Protein AF-A0A849PIF8-F1 (afdb_monomer)

Sequence (109 aa):
MAATVSQPSQDTIDVTYYGGPDHNSVESITVMVNGLQVDDDSDSGNASAMVGVDPGYTLTISNNSNMTANNGIANLNGGNLTITGDRDHVIVVARFVDGAEWVILDTYV

Mean predicted aligned error: 8.23 Å

Secondary structure (DSSP, 8-state):
-EEEEEEEETTEEEEEEEE-TTGGGEEEEEEEETTEEE----SSS-SS--B--STTEEEEEETT-----SSSTT--SS------SSPPEEEEEEEETTS-EEEEEEEE-

pLDDT: mean 74.72, std 17.74, range [39.31, 95.38]

Nearest PDB structures (foldseek):
  1k85-assembly1_A  TM=6.459E-01  e=1.089E-02  Niallia circulans
  7yq4-assembly1_E  TM=4.273E-01  e=5.581E-01  Homo sapiens
  7yq4-assembly1_F  TM=3.496E-01  e=1.812E-01  Homo sapiens
  5cag-assembly1_A  TM=4.547E-01  e=4.470E+00  Bacteroides ovatus ATCC 8483
  7pg3-assembly1_A  TM=3.597E-01  e=1.624E+00  Homo sapiens

Solvent-accessible surface area (backbone atoms only — not comparable to full-atom values): 6290 Å² total; per-residue (Å²): 109,42,49,51,76,46,60,89,42,57,50,30,40,39,40,36,33,59,31,42,103,60,34,92,45,53,70,35,26,34,39,28,50,72,87,40,79,47,58,72,62,88,63,57,81,46,88,62,49,53,34,69,67,51,64,72,34,66,50,78,46,50,63,80,63,81,65,76,55,65,19,42,44,53,59,64,88,86,60,78,90,73,64,48,83,60,76,42,43,40,38,31,36,40,31,30,76,86,72,52,75,42,81,54,37,78,50,69,80

Radius of gyration: 13.32 Å; Cα contacts (8 Å, |Δi|>4): 249; chains: 1; bounding box: 37×26×33 Å

Foldseek 3Di:
DAKDWDAPDLFKIKIAAAADPCLVFFPFKWKDKQNHTAADDPDADDLDRGQDSDGGGMDMGGLPPPFDHSDNHPPPVPDRDDRGSDWIWMWMWTAGPVGDIDTRDTDID

Structure (mmCIF, N/CA/C/O backbone):
data_AF-A0A849PIF8-F1
#
_entry.id   AF-A0A849PIF8-F1
#
loop_
_atom_site.group_PDB
_atom_site.id
_atom_site.type_symbol
_atom_site.label_atom_id
_atom_site.label_alt_id
_atom_site.label_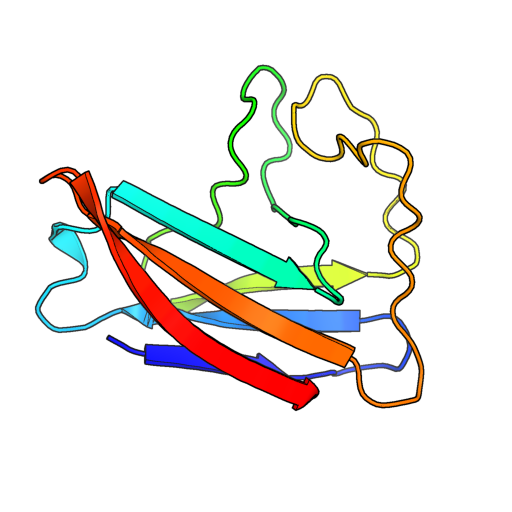comp_id
_atom_site.label_asym_id
_atom_site.label_entity_id
_atom_site.label_seq_id
_atom_site.pdbx_PDB_ins_code
_atom_site.Cartn_x
_atom_site.Cartn_y
_atom_site.Cartn_z
_atom_site.occupancy
_atom_site.B_iso_or_equiv
_atom_site.auth_seq_id
_atom_site.auth_comp_id
_atom_site.auth_asym_id
_atom_site.auth_atom_id
_atom_site.pdbx_PDB_model_num
ATOM 1 N N . MET A 1 1 ? 10.376 -8.440 -3.072 1.00 79.75 1 MET A N 1
ATOM 2 C CA . MET A 1 1 ? 9.534 -7.326 -2.591 1.00 79.75 1 MET A CA 1
ATOM 3 C C . MET A 1 1 ? 8.851 -7.679 -1.281 1.00 79.75 1 MET A C 1
ATOM 5 O O . MET A 1 1 ? 8.701 -8.867 -1.015 1.00 79.75 1 MET A O 1
ATOM 9 N N . ALA A 1 2 ? 8.425 -6.684 -0.501 1.00 86.00 2 ALA A N 1
ATOM 10 C CA . ALA A 1 2 ? 7.556 -6.858 0.660 1.00 86.00 2 ALA A CA 1
ATOM 11 C C . ALA A 1 2 ? 6.620 -5.651 0.850 1.00 86.00 2 ALA A C 1
ATOM 13 O O . ALA A 1 2 ? 7.011 -4.507 0.613 1.00 86.00 2 ALA A O 1
ATOM 14 N N . ALA A 1 3 ? 5.412 -5.922 1.336 1.00 89.19 3 ALA A N 1
ATOM 15 C CA . ALA A 1 3 ? 4.510 -4.945 1.933 1.00 89.19 3 ALA A CA 1
ATOM 16 C C . ALA A 1 3 ? 3.941 -5.528 3.237 1.00 89.19 3 ALA A C 1
ATOM 18 O O . ALA A 1 3 ? 3.948 -6.746 3.428 1.00 89.19 3 ALA A O 1
ATOM 19 N N . THR A 1 4 ? 3.453 -4.676 4.132 1.00 92.94 4 THR A N 1
ATOM 20 C CA . THR A 1 4 ? 2.729 -5.083 5.345 1.00 92.94 4 THR A CA 1
ATOM 21 C C . THR A 1 4 ? 1.427 -4.320 5.471 1.00 92.94 4 THR A C 1
ATOM 23 O O . THR A 1 4 ? 1.290 -3.227 4.930 1.00 92.94 4 THR A O 1
ATOM 26 N N . VAL A 1 5 ? 0.510 -4.866 6.261 1.00 92.00 5 VAL A N 1
ATOM 27 C CA . VAL A 1 5 ? -0.706 -4.182 6.694 1.00 92.00 5 VAL A CA 1
ATOM 28 C C . VAL A 1 5 ? -0.814 -4.230 8.215 1.00 92.00 5 VAL A C 1
ATOM 30 O O . VAL A 1 5 ? -0.366 -5.191 8.844 1.00 92.00 5 VAL A O 1
ATOM 33 N N . SER A 1 6 ? -1.414 -3.202 8.803 1.00 91.69 6 SER A N 1
ATOM 34 C CA . SER A 1 6 ? -1.848 -3.191 10.197 1.00 91.69 6 SER A CA 1
ATOM 35 C C . SER A 1 6 ? -3.143 -2.395 10.346 1.00 91.69 6 SER A C 1
ATOM 37 O O . SER A 1 6 ? -3.419 -1.515 9.538 1.00 91.69 6 SER A O 1
ATOM 39 N N . GLN A 1 7 ? -3.939 -2.699 11.367 1.00 88.75 7 GLN A N 1
ATOM 40 C CA . GLN A 1 7 ? -5.181 -1.991 11.672 1.00 88.75 7 GLN A CA 1
ATOM 41 C C . GLN A 1 7 ? -4.996 -1.251 13.007 1.00 88.75 7 GLN A C 1
ATOM 43 O O . GLN A 1 7 ? -5.266 -1.820 14.068 1.00 88.75 7 GLN A O 1
ATOM 48 N N . PRO A 1 8 ? -4.451 -0.016 13.010 1.00 85.44 8 PRO A N 1
ATOM 49 C CA . PRO A 1 8 ? -4.200 0.728 14.248 1.00 85.44 8 PRO A CA 1
ATOM 50 C C . PRO A 1 8 ? -5.484 1.150 14.981 1.00 85.44 8 PRO A C 1
ATOM 52 O O . PRO A 1 8 ? -5.431 1.455 16.174 1.00 85.44 8 PRO A O 1
ATOM 55 N N . SER A 1 9 ? -6.636 1.172 14.301 1.00 85.56 9 SER A N 1
ATOM 56 C CA . SER A 1 9 ? -7.949 1.378 14.920 1.00 85.56 9 SER A CA 1
ATOM 57 C C . SER A 1 9 ? -9.053 0.681 14.120 1.00 85.56 9 SER A C 1
ATOM 59 O O . SER A 1 9 ? -8.861 0.372 12.948 1.00 85.56 9 SER A O 1
ATOM 61 N N . GLN A 1 10 ? -10.230 0.488 14.723 1.00 84.25 10 GLN A N 1
ATOM 62 C CA . GLN A 1 10 ? -11.409 -0.093 14.059 1.00 84.25 10 GLN A CA 1
ATOM 63 C C . GLN A 1 10 ? -11.768 0.591 12.725 1.00 84.25 10 GLN A C 1
ATOM 65 O O . GLN A 1 10 ? -12.282 -0.060 11.825 1.00 84.25 10 GLN A O 1
ATOM 70 N N . ASP A 1 11 ? -11.477 1.885 12.589 1.00 81.38 11 ASP A N 1
ATOM 71 C CA . ASP A 1 11 ? -11.779 2.688 11.404 1.00 81.38 11 ASP A CA 1
ATOM 72 C C . ASP A 1 11 ? -10.505 3.078 10.636 1.00 81.38 11 ASP A C 1
ATOM 74 O O . ASP A 1 11 ? -10.471 4.133 9.991 1.00 81.38 11 ASP A O 1
ATOM 78 N N . THR A 1 12 ? -9.409 2.315 10.757 1.00 82.19 12 THR A N 1
ATOM 79 C CA . THR A 1 12 ? -8.120 2.660 10.131 1.00 82.19 12 THR A CA 1
ATOM 80 C C . THR A 1 12 ? -7.284 1.441 9.755 1.00 82.19 12 THR A C 1
ATOM 82 O O . THR A 1 12 ? -6.987 0.619 10.615 1.00 82.19 12 THR A O 1
ATOM 85 N N . ILE A 1 13 ? -6.820 1.384 8.505 1.00 86.38 13 ILE A N 1
ATOM 86 C CA . ILE A 1 13 ? -5.849 0.403 8.004 1.00 86.38 13 ILE A CA 1
ATOM 87 C C . ILE A 1 13 ? -4.623 1.152 7.471 1.00 86.38 13 ILE A C 1
ATOM 89 O O . ILE A 1 13 ? -4.760 1.999 6.594 1.00 86.38 13 ILE A O 1
ATOM 93 N N . ASP A 1 14 ? -3.434 0.796 7.951 1.00 87.00 14 ASP A N 1
ATOM 94 C CA . ASP A 1 14 ? -2.149 1.259 7.421 1.00 87.00 14 ASP A CA 1
ATOM 95 C C . ASP A 1 14 ? -1.521 0.167 6.545 1.00 87.00 14 ASP A C 1
ATOM 97 O O . ASP A 1 14 ? -1.332 -0.965 7.001 1.00 87.00 14 ASP A O 1
ATOM 101 N N . VAL A 1 15 ? -1.154 0.506 5.307 1.00 88.00 15 VAL A N 1
ATOM 102 C CA . VAL A 1 15 ? -0.441 -0.371 4.366 1.00 88.00 15 VAL A CA 1
ATOM 103 C C . VAL A 1 15 ? 0.918 0.233 4.032 1.00 88.00 15 VAL A C 1
ATOM 105 O O . VAL A 1 15 ? 0.992 1.288 3.409 1.00 88.00 15 VAL A O 1
ATOM 108 N N . THR A 1 16 ? 2.001 -0.453 4.401 1.00 87.88 16 THR A N 1
ATOM 109 C CA . THR A 1 16 ? 3.382 0.003 4.170 1.00 87.88 16 THR A CA 1
ATOM 110 C C . THR A 1 16 ? 4.053 -0.821 3.078 1.00 87.88 16 THR A C 1
ATOM 112 O O . THR A 1 16 ? 4.131 -2.047 3.181 1.00 87.88 16 THR A O 1
ATOM 115 N N . TYR A 1 17 ? 4.595 -0.161 2.056 1.00 88.31 17 TYR A N 1
ATOM 116 C CA . TYR A 1 17 ? 5.427 -0.788 1.031 1.00 88.31 17 TYR A CA 1
ATOM 117 C C . TYR A 1 17 ? 6.912 -0.671 1.399 1.00 88.31 17 TYR A C 1
ATOM 119 O O . TYR A 1 17 ? 7.423 0.423 1.611 1.00 88.31 17 TYR A O 1
ATOM 127 N N . TYR A 1 18 ? 7.636 -1.792 1.459 1.00 87.19 18 TYR A N 1
ATOM 128 C CA . TYR A 1 18 ? 9.057 -1.829 1.845 1.00 87.19 18 TYR A CA 1
ATOM 129 C C . TYR A 1 18 ? 10.022 -2.035 0.673 1.00 87.19 18 TYR A C 1
ATOM 131 O O . TYR A 1 18 ? 11.236 -2.087 0.879 1.00 87.19 18 TYR A O 1
ATOM 139 N N . GLY A 1 19 ? 9.523 -2.173 -0.555 1.00 85.44 19 GLY A N 1
ATOM 140 C CA . GLY A 1 19 ? 10.387 -2.423 -1.703 1.00 85.44 19 GLY A CA 1
ATOM 141 C C . GLY A 1 19 ? 10.979 -3.833 -1.752 1.00 85.44 19 GLY A C 1
ATOM 142 O O . GLY A 1 19 ? 10.485 -4.797 -1.164 1.00 85.44 19 GLY A O 1
ATOM 143 N N . GLY A 1 20 ? 12.055 -3.953 -2.519 1.00 86.00 20 GLY A N 1
ATOM 144 C CA . GLY A 1 20 ? 12.850 -5.151 -2.773 1.00 86.00 20 GLY A CA 1
ATOM 145 C C . GLY A 1 20 ? 14.073 -4.774 -3.619 1.00 86.00 20 GLY A C 1
ATOM 146 O O . GLY A 1 20 ? 14.211 -3.603 -3.971 1.00 86.00 20 GLY A O 1
ATOM 147 N N . PRO A 1 21 ? 14.958 -5.720 -3.987 1.00 88.44 21 PRO A N 1
ATOM 148 C CA . PRO A 1 21 ? 16.098 -5.449 -4.881 1.00 88.44 21 PRO A CA 1
ATOM 149 C C . PRO A 1 21 ? 15.699 -4.832 -6.236 1.00 88.44 21 PRO A C 1
ATOM 151 O O . PRO A 1 21 ? 16.509 -4.220 -6.924 1.00 88.44 21 PRO A O 1
ATOM 154 N N . ASP A 1 22 ? 14.435 -5.025 -6.589 1.00 88.06 22 ASP A N 1
ATOM 155 C CA . ASP A 1 22 ? 13.718 -4.713 -7.813 1.00 88.06 22 ASP A CA 1
ATOM 156 C C . ASP A 1 22 ? 12.791 -3.483 -7.698 1.00 88.06 22 ASP A C 1
ATOM 158 O O . ASP A 1 22 ? 12.084 -3.171 -8.652 1.00 88.06 22 ASP A O 1
ATOM 162 N N . HIS A 1 23 ? 12.798 -2.747 -6.574 1.00 85.94 23 HIS A N 1
ATOM 163 C CA . HIS A 1 23 ? 11.862 -1.627 -6.355 1.00 85.94 23 HIS A CA 1
ATOM 164 C C . HIS A 1 23 ? 11.981 -0.501 -7.401 1.00 85.94 23 HIS A C 1
ATOM 166 O O . HIS A 1 23 ? 10.980 0.106 -7.755 1.00 85.94 23 HIS A O 1
ATOM 172 N N . ASN A 1 24 ? 13.179 -0.260 -7.950 1.00 88.88 24 ASN A N 1
ATOM 173 C CA . ASN A 1 24 ? 13.403 0.735 -9.013 1.00 88.88 24 ASN A CA 1
ATOM 174 C C . ASN A 1 24 ? 12.723 0.376 -10.350 1.00 88.88 24 ASN A C 1
ATOM 176 O O . ASN A 1 24 ? 12.721 1.191 -11.268 1.00 88.88 24 ASN A O 1
ATOM 180 N N . SER A 1 25 ? 12.190 -0.842 -10.473 1.00 90.06 25 SER A N 1
ATOM 181 C CA . SER A 1 25 ? 11.425 -1.304 -11.632 1.00 90.06 25 SER A C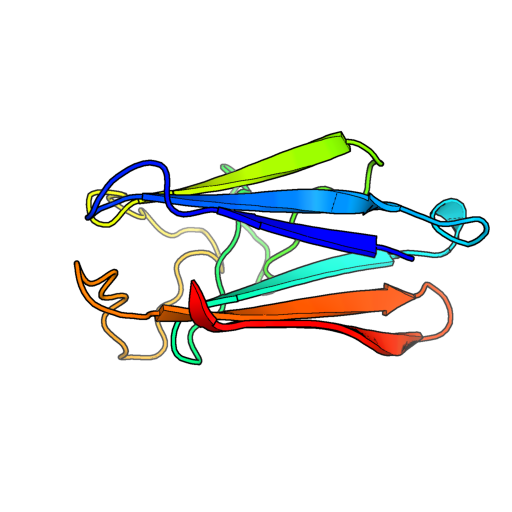A 1
ATOM 182 C C . SER A 1 25 ? 9.912 -1.281 -11.392 1.00 90.06 25 SER A C 1
ATOM 184 O O . SER A 1 25 ? 9.173 -1.710 -12.276 1.00 90.06 25 SER A O 1
ATOM 186 N N . VAL A 1 26 ? 9.437 -0.814 -10.230 1.00 87.38 26 VAL A N 1
ATOM 187 C CA . VAL A 1 26 ? 8.004 -0.630 -9.954 1.00 87.38 26 VAL A CA 1
ATOM 188 C C . VAL A 1 26 ? 7.517 0.666 -10.581 1.00 87.38 26 VAL A C 1
ATOM 190 O O . VAL A 1 26 ? 8.085 1.730 -10.363 1.00 87.38 26 VAL A O 1
ATOM 193 N N . GLU A 1 27 ? 6.442 0.555 -11.352 1.00 87.06 27 GLU A N 1
ATOM 194 C CA . GLU A 1 27 ? 5.719 1.675 -11.948 1.00 87.06 27 GLU A CA 1
ATOM 195 C C . GLU A 1 27 ? 4.586 2.152 -11.026 1.00 87.06 27 GLU A C 1
ATOM 197 O O . GLU A 1 27 ?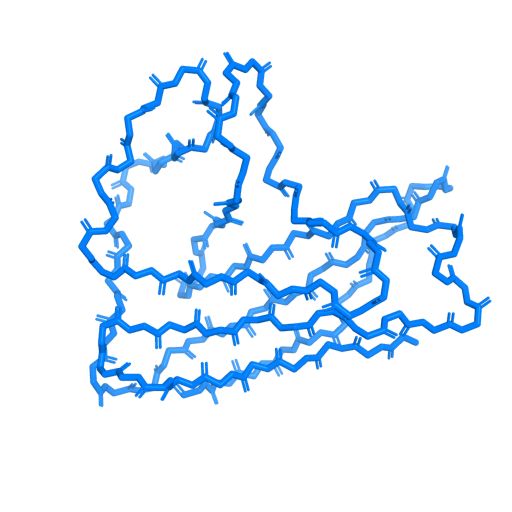 4.370 3.355 -10.889 1.00 87.06 27 GLU A O 1
ATOM 202 N N . SER A 1 28 ? 3.883 1.227 -10.362 1.00 84.38 28 SER A N 1
ATOM 203 C CA . SER A 1 28 ? 2.815 1.553 -9.411 1.00 84.38 28 SER A CA 1
ATOM 204 C C . SER A 1 28 ? 2.606 0.480 -8.338 1.00 84.38 28 SER A C 1
ATOM 206 O O . SER A 1 28 ? 2.825 -0.713 -8.568 1.00 84.38 28 SER A O 1
ATOM 208 N N . ILE A 1 29 ? 2.134 0.913 -7.165 1.00 85.06 29 ILE A N 1
ATOM 209 C CA . ILE A 1 29 ? 1.525 0.050 -6.148 1.00 85.06 29 ILE A CA 1
ATOM 210 C C . ILE A 1 29 ? 0.022 0.336 -6.112 1.00 85.06 29 ILE A C 1
ATOM 212 O O . ILE A 1 29 ? -0.401 1.486 -6.032 1.00 85.06 29 ILE A O 1
ATOM 216 N N . THR A 1 30 ? -0.790 -0.716 -6.130 1.00 85.38 30 THR A N 1
ATOM 217 C CA . THR A 1 30 ? -2.243 -0.645 -5.955 1.00 85.38 30 THR A CA 1
ATOM 218 C C . THR A 1 30 ? -2.644 -1.429 -4.712 1.00 85.38 30 THR A C 1
ATOM 220 O O . THR A 1 30 ? -2.240 -2.580 -4.540 1.00 85.38 30 THR A O 1
ATOM 223 N N . VAL A 1 31 ? -3.477 -0.822 -3.868 1.00 84.38 31 VAL A N 1
ATOM 224 C CA . VAL A 1 31 ? -4.032 -1.440 -2.659 1.00 84.38 31 VAL A CA 1
ATOM 225 C C . VAL A 1 31 ? -5.522 -1.702 -2.858 1.00 84.38 31 VAL A C 1
ATOM 227 O O . VAL A 1 31 ? -6.233 -0.891 -3.452 1.00 84.38 31 VAL A O 1
ATOM 230 N N . MET A 1 32 ? -6.002 -2.843 -2.367 1.00 84.81 32 MET A N 1
ATOM 231 C CA . MET A 1 32 ? -7.420 -3.193 -2.332 1.00 84.81 32 MET A CA 1
ATOM 232 C C . MET A 1 32 ? -7.816 -3.608 -0.917 1.00 84.81 32 MET A C 1
ATOM 234 O O . MET A 1 32 ? -7.113 -4.406 -0.302 1.00 84.81 32 MET A O 1
ATOM 238 N N . VAL A 1 33 ? -8.954 -3.112 -0.432 1.00 83.94 33 VAL A N 1
ATOM 239 C CA . VAL A 1 33 ? -9.562 -3.472 0.858 1.00 83.94 33 VAL A CA 1
ATOM 240 C C . VAL A 1 33 ? -10.969 -4.002 0.602 1.00 83.94 33 VAL A C 1
ATOM 242 O O . VAL A 1 33 ? -11.774 -3.331 -0.039 1.00 83.94 33 VAL A O 1
ATOM 245 N N . ASN A 1 34 ? -11.278 -5.214 1.064 1.00 85.25 34 ASN A N 1
ATOM 246 C CA . ASN A 1 34 ? -12.563 -5.892 0.847 1.00 85.25 34 ASN A CA 1
ATOM 247 C C . ASN A 1 34 ? -12.990 -5.931 -0.642 1.00 85.25 34 ASN A C 1
ATOM 249 O O . ASN A 1 34 ? -14.169 -5.832 -0.979 1.00 85.25 34 ASN A O 1
ATOM 253 N N . GLY A 1 35 ? -12.009 -6.063 -1.547 1.00 78.31 35 GLY A N 1
ATOM 254 C CA . GLY A 1 35 ? -12.200 -6.054 -3.004 1.00 78.31 35 GLY A CA 1
ATOM 255 C C . GLY A 1 35 ? -12.369 -4.665 -3.640 1.00 78.31 35 GLY A C 1
ATOM 256 O O . GLY A 1 35 ? -12.622 -4.579 -4.840 1.00 78.31 35 GLY A O 1
ATOM 257 N N . LEU A 1 36 ? -12.230 -3.582 -2.871 1.00 76.88 36 LEU A N 1
ATOM 258 C CA . LEU A 1 36 ? -12.333 -2.197 -3.336 1.00 76.88 36 LEU A CA 1
ATOM 259 C C . LEU A 1 36 ? -10.944 -1.563 -3.423 1.00 76.88 36 LEU A C 1
ATOM 261 O O . LEU A 1 36 ? -10.195 -1.582 -2.452 1.00 76.88 36 LEU A O 1
ATOM 265 N N . GLN A 1 37 ? -10.607 -0.992 -4.576 1.00 77.81 37 GLN A N 1
ATOM 266 C CA . GLN A 1 37 ? -9.330 -0.313 -4.804 1.00 77.81 37 GLN A CA 1
ATOM 267 C C . GLN A 1 37 ? -9.258 1.011 -4.013 1.00 77.81 37 GLN A C 1
ATOM 269 O O . GLN A 1 37 ? -10.237 1.757 -3.974 1.00 77.81 37 GLN A O 1
ATOM 274 N N . VAL A 1 38 ? -8.109 1.295 -3.392 1.00 74.56 38 VAL A N 1
ATOM 275 C CA . VAL A 1 38 ? -7.864 2.461 -2.520 1.00 74.56 38 VAL A CA 1
ATOM 276 C C . VAL A 1 38 ? -6.570 3.165 -2.928 1.00 74.56 38 VAL A C 1
ATOM 278 O O . VAL A 1 38 ? -5.617 2.495 -3.326 1.00 74.56 38 VAL A O 1
ATOM 281 N N . ASP A 1 39 ? -6.521 4.493 -2.806 1.00 68.69 39 ASP A N 1
ATOM 282 C CA . ASP A 1 39 ? -5.315 5.295 -3.050 1.00 68.69 39 ASP A CA 1
ATOM 283 C C . ASP A 1 39 ? -5.267 6.588 -2.226 1.00 68.69 39 ASP A C 1
ATOM 285 O O . ASP A 1 39 ? -6.202 6.911 -1.489 1.00 68.69 39 ASP A O 1
ATOM 289 N N . ASP A 1 40 ? -4.097 7.218 -2.317 1.00 57.44 40 ASP A N 1
ATOM 290 C CA . ASP A 1 40 ? -3.548 8.270 -1.470 1.00 57.44 40 ASP A CA 1
ATOM 291 C C . ASP A 1 40 ? -3.386 9.622 -2.198 1.00 57.44 40 ASP A C 1
ATOM 293 O O . ASP A 1 40 ? -2.965 10.610 -1.589 1.00 57.44 40 ASP A O 1
ATOM 297 N N . ASP A 1 41 ? -3.642 9.693 -3.511 1.00 50.62 41 ASP A N 1
ATOM 298 C CA . ASP A 1 41 ? -3.347 10.902 -4.275 1.00 50.62 41 ASP A CA 1
ATOM 299 C C . ASP A 1 41 ? -4.406 11.978 -4.018 1.00 50.62 41 ASP A C 1
ATOM 301 O O . ASP A 1 41 ? -5.582 11.860 -4.371 1.00 50.62 41 ASP A O 1
ATOM 305 N N . SER A 1 42 ? -3.952 13.072 -3.406 1.00 46.09 42 SER A N 1
ATOM 306 C CA . SER A 1 42 ? -4.760 14.265 -3.160 1.00 46.09 42 SER A CA 1
ATOM 307 C C . SER A 1 42 ? -5.019 15.096 -4.427 1.00 46.09 42 SER A C 1
ATOM 309 O O . SER A 1 42 ? -5.792 16.053 -4.350 1.00 46.09 42 SER A O 1
ATOM 311 N N . ASP A 1 43 ? -4.375 14.788 -5.565 1.00 44.47 43 ASP A N 1
ATOM 312 C CA . ASP A 1 43 ? -4.688 15.389 -6.871 1.00 44.47 43 ASP A CA 1
ATOM 313 C C . ASP A 1 43 ? -5.779 14.620 -7.657 1.00 44.47 43 ASP A C 1
ATOM 315 O O . ASP A 1 43 ? -6.587 13.921 -7.063 1.00 44.47 43 ASP A O 1
ATOM 319 N N . SER A 1 44 ? -5.937 14.858 -8.972 1.00 42.69 44 SER A N 1
ATOM 320 C CA . SER A 1 44 ? -7.250 15.214 -9.525 1.00 42.69 44 SER A CA 1
ATOM 321 C C . SER A 1 44 ? -7.493 14.840 -11.000 1.00 42.69 44 SER A C 1
ATOM 323 O O . SER A 1 44 ? -8.393 15.408 -11.621 1.00 42.69 44 SER A O 1
ATOM 325 N N . GLY A 1 45 ? -6.764 13.877 -11.584 1.00 40.66 45 GLY A N 1
ATOM 326 C CA . GLY A 1 45 ? -6.921 13.512 -13.008 1.00 40.66 45 GLY A CA 1
ATOM 327 C C . GLY A 1 45 ? -6.568 12.077 -13.432 1.00 40.66 45 GLY A C 1
ATOM 328 O O . GLY A 1 45 ? -6.359 11.836 -14.621 1.00 40.66 45 GLY A O 1
ATOM 329 N N . ASN A 1 46 ? -6.490 11.125 -12.503 1.00 39.97 46 ASN A N 1
ATOM 330 C CA . ASN A 1 46 ? -5.948 9.778 -12.699 1.00 39.97 46 ASN A CA 1
ATOM 331 C C . ASN A 1 46 ? -6.962 8.673 -12.317 1.00 39.97 46 ASN A C 1
ATOM 333 O O . ASN A 1 46 ? -7.343 8.567 -11.159 1.00 39.97 46 ASN A O 1
ATOM 337 N N . ALA A 1 47 ? -7.360 7.800 -13.258 1.00 40.72 47 ALA A N 1
ATOM 338 C CA . ALA A 1 47 ? -8.146 6.577 -12.992 1.00 40.72 47 ALA A CA 1
ATOM 339 C C . ALA A 1 47 ? -7.295 5.357 -12.564 1.00 40.72 47 ALA A C 1
ATOM 341 O O . ALA A 1 47 ? -7.652 4.221 -12.872 1.00 40.72 47 ALA A O 1
ATOM 342 N N . SER A 1 48 ? -6.169 5.582 -11.884 1.00 49.72 48 SER A N 1
ATOM 343 C CA . SER A 1 48 ? -5.297 4.528 -11.353 1.00 49.72 48 SER A CA 1
ATOM 344 C C . SER A 1 48 ? -4.890 4.862 -9.928 1.00 49.72 48 SER A C 1
ATOM 346 O O . SER A 1 48 ? -4.145 5.810 -9.712 1.00 49.72 48 SER A O 1
ATOM 348 N N . ALA A 1 49 ? -5.347 4.050 -8.979 1.00 52.81 49 ALA A N 1
ATOM 349 C CA . ALA A 1 49 ? -4.923 4.126 -7.590 1.00 52.81 49 ALA A CA 1
ATOM 350 C C . ALA A 1 49 ? -3.432 3.769 -7.463 1.00 52.81 49 ALA A C 1
ATOM 352 O O . ALA A 1 49 ? -3.064 2.590 -7.549 1.00 52.81 49 ALA A O 1
ATOM 353 N N . MET A 1 50 ? -2.593 4.791 -7.313 1.00 58.50 50 MET A N 1
ATOM 354 C CA . MET A 1 50 ? -1.138 4.720 -7.299 1.00 58.50 50 MET A CA 1
ATOM 355 C C . MET A 1 50 ? -0.613 5.159 -5.936 1.00 58.50 50 MET A C 1
ATOM 357 O O . MET A 1 50 ? -0.210 6.299 -5.719 1.00 58.50 50 MET A O 1
ATOM 361 N N . VAL A 1 51 ? -0.558 4.191 -5.028 1.00 63.62 51 VAL A N 1
ATOM 362 C CA . VAL A 1 51 ? 0.139 4.327 -3.750 1.00 63.62 51 VAL A CA 1
ATOM 363 C C . VAL A 1 51 ? 1.631 4.538 -4.013 1.00 63.62 51 VAL A C 1
ATOM 365 O O . VAL A 1 51 ? 2.189 3.965 -4.955 1.00 63.62 51 VAL A O 1
ATOM 368 N N . GLY A 1 52 ? 2.277 5.360 -3.182 1.00 66.06 52 GLY A N 1
ATOM 369 C CA . GLY A 1 52 ? 3.683 5.718 -3.340 1.00 66.06 52 GLY A CA 1
ATOM 370 C C . GLY A 1 52 ? 4.596 4.497 -3.493 1.00 66.06 52 GLY A C 1
ATOM 371 O O . GLY A 1 52 ? 4.587 3.573 -2.680 1.00 66.06 52 GLY A O 1
ATOM 372 N N . VAL A 1 53 ? 5.401 4.512 -4.558 1.00 74.00 53 VAL A N 1
ATOM 373 C CA . VAL A 1 53 ? 6.298 3.409 -4.952 1.00 74.00 53 VAL A CA 1
ATOM 374 C C . VAL A 1 53 ? 7.653 3.435 -4.231 1.00 74.00 53 VAL A C 1
ATOM 376 O O . VAL A 1 53 ? 8.494 2.562 -4.449 1.00 74.00 53 V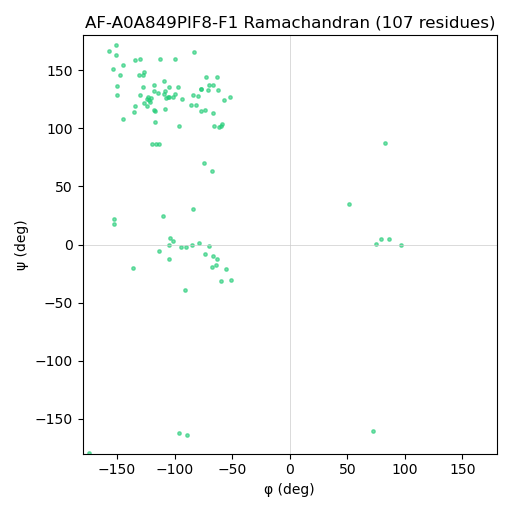AL A O 1
ATOM 379 N N . ASP A 1 54 ? 7.881 4.424 -3.367 1.00 80.75 54 ASP A N 1
ATOM 380 C CA . ASP A 1 54 ? 9.115 4.550 -2.597 1.0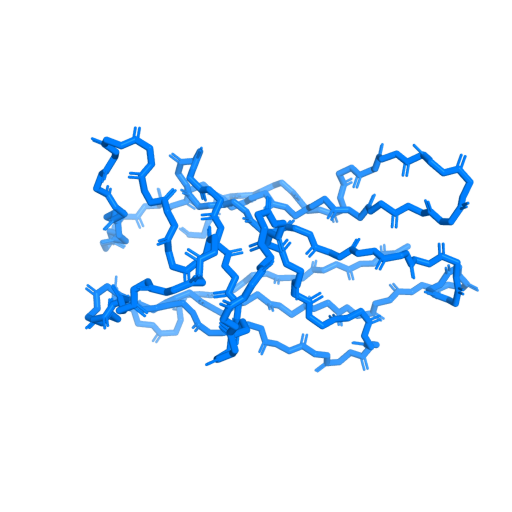0 80.75 54 ASP A CA 1
ATOM 381 C C . ASP A 1 54 ? 9.143 3.564 -1.409 1.00 80.75 54 ASP A C 1
ATOM 383 O O . ASP A 1 54 ? 8.177 3.474 -0.645 1.00 80.75 54 ASP A O 1
ATOM 387 N N . PRO A 1 55 ? 10.253 2.833 -1.184 1.00 83.31 55 PRO A N 1
ATOM 388 C CA . PRO A 1 55 ? 10.415 1.994 -0.001 1.00 83.31 55 PRO A CA 1
ATOM 389 C C . PRO A 1 55 ? 10.270 2.786 1.308 1.00 83.31 55 PRO A C 1
ATOM 391 O O . PRO A 1 55 ? 11.006 3.738 1.563 1.00 83.31 55 PRO A O 1
ATOM 394 N N . GLY A 1 56 ? 9.357 2.341 2.171 1.00 80.12 56 GLY A N 1
ATOM 395 C CA . GLY A 1 56 ? 8.992 3.001 3.426 1.00 80.12 56 GLY A CA 1
ATOM 396 C C . GLY A 1 56 ? 7.745 3.885 3.334 1.00 80.12 56 GLY A C 1
ATOM 397 O O . GLY A 1 56 ? 7.357 4.458 4.350 1.00 80.12 56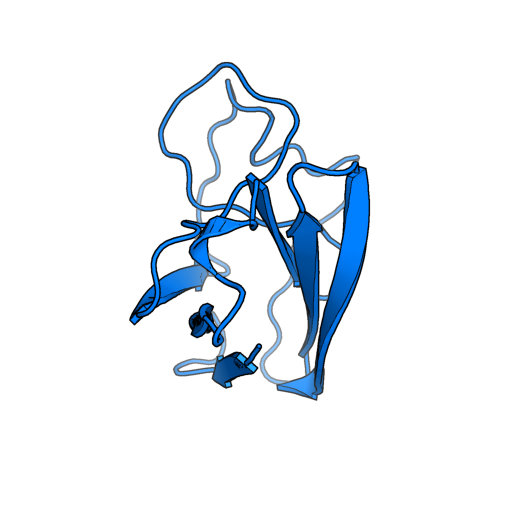 GLY A O 1
ATOM 398 N N . TYR A 1 57 ? 7.111 3.990 2.162 1.00 77.75 57 TYR A N 1
ATOM 399 C CA . TYR A 1 57 ? 5.820 4.657 2.00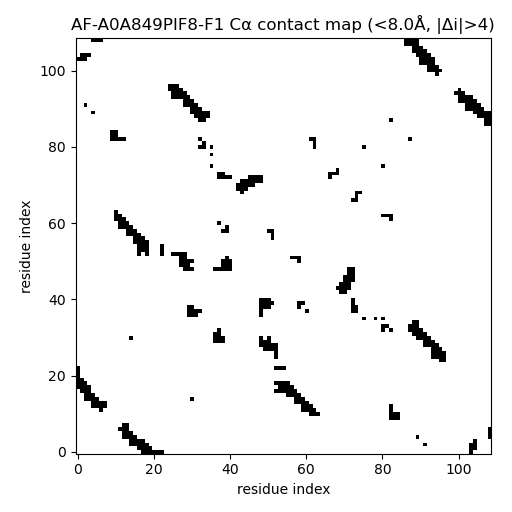9 1.00 77.75 57 TYR A CA 1
ATOM 400 C C . TYR A 1 57 ? 4.708 3.895 2.745 1.00 77.75 57 TYR A C 1
ATOM 402 O O . TYR A 1 57 ? 4.625 2.669 2.641 1.00 77.75 57 TYR A O 1
ATOM 410 N N . THR A 1 58 ? 3.831 4.623 3.443 1.00 77.25 58 THR A N 1
ATOM 411 C CA . THR A 1 58 ? 2.648 4.076 4.124 1.00 77.25 58 THR A CA 1
ATOM 412 C C . THR A 1 58 ? 1.402 4.827 3.678 1.00 77.25 58 THR A C 1
ATOM 414 O O . THR A 1 58 ? 1.321 6.031 3.904 1.00 77.25 58 THR A O 1
ATOM 417 N N . LEU A 1 59 ? 0.435 4.094 3.124 1.00 78.12 59 LEU A N 1
ATOM 418 C CA . LEU A 1 59 ? -0.940 4.550 2.923 1.00 78.12 59 LEU A CA 1
ATOM 419 C C . LEU A 1 59 ? -1.741 4.325 4.206 1.00 78.12 59 LEU A C 1
ATOM 421 O O . LEU A 1 59 ? -1.784 3.200 4.704 1.00 78.12 59 LEU A O 1
ATOM 425 N N . THR A 1 60 ? -2.426 5.361 4.688 1.00 77.12 60 THR A N 1
ATOM 426 C CA . THR A 1 60 ? -3.379 5.279 5.806 1.00 77.12 60 THR A CA 1
ATOM 427 C C . THR A 1 60 ? -4.807 5.446 5.288 1.00 77.12 60 THR A C 1
ATOM 429 O O . THR A 1 60 ? -5.196 6.501 4.793 1.00 77.12 60 THR A O 1
ATOM 432 N N . ILE A 1 61 ? -5.617 4.403 5.439 1.00 77.44 61 ILE A N 1
ATOM 433 C CA . ILE A 1 61 ? -6.993 4.309 4.945 1.00 77.44 61 ILE A CA 1
ATOM 434 C C . ILE A 1 61 ? -7.941 4.454 6.133 1.00 77.44 61 ILE A C 1
ATOM 436 O O . ILE A 1 61 ? -7.813 3.687 7.082 1.00 77.44 61 ILE A O 1
ATOM 440 N N . SER A 1 62 ? -8.916 5.372 6.097 1.00 72.38 62 SER A N 1
ATOM 441 C CA . SER A 1 62 ? -9.904 5.515 7.179 1.00 72.38 62 SER A CA 1
ATOM 442 C C . SER A 1 62 ? -11.358 5.479 6.712 1.00 72.38 62 SER A C 1
ATOM 444 O O . SER A 1 62 ? -11.711 6.000 5.658 1.00 72.38 62 SER A O 1
ATOM 446 N N . ASN A 1 63 ? -12.224 4.914 7.559 1.00 65.69 63 ASN A N 1
ATOM 447 C CA . ASN A 1 63 ? -13.675 4.829 7.357 1.00 65.69 63 ASN A CA 1
ATOM 448 C C . ASN A 1 63 ? -14.361 6.215 7.321 1.00 65.69 63 ASN A C 1
ATOM 450 O O . ASN A 1 63 ? -15.487 6.343 6.850 1.00 65.69 63 ASN A O 1
ATOM 454 N N . ASN A 1 64 ? -13.692 7.268 7.818 1.00 55.78 64 ASN A N 1
ATOM 455 C CA . ASN A 1 64 ? -14.204 8.644 7.781 1.00 55.78 64 ASN A CA 1
ATOM 456 C C . ASN A 1 64 ? -13.722 9.471 6.573 1.00 55.78 64 ASN A C 1
ATOM 458 O O . ASN A 1 64 ? -14.134 10.627 6.446 1.00 55.78 64 ASN A O 1
ATOM 462 N N . SER A 1 65 ? -12.868 8.911 5.704 1.00 53.62 65 SER A N 1
ATOM 463 C CA . SER A 1 65 ? -12.271 9.634 4.579 1.00 53.62 65 SER A CA 1
ATOM 464 C C . SER A 1 65 ? -13.349 10.136 3.616 1.00 53.62 65 SER A C 1
ATOM 466 O O . SER A 1 65 ? -13.873 9.391 2.789 1.00 53.62 65 SER A O 1
ATOM 468 N N . ASN A 1 66 ? -13.670 11.430 3.713 1.00 46.78 66 ASN A N 1
ATOM 469 C CA . ASN A 1 66 ? -14.650 12.115 2.870 1.00 46.78 66 ASN A CA 1
ATOM 470 C C . ASN A 1 66 ? -14.079 12.359 1.461 1.00 46.78 66 ASN A C 1
ATOM 472 O O . ASN A 1 66 ? -13.743 13.485 1.085 1.00 46.78 66 ASN A O 1
ATOM 476 N N . MET A 1 67 ? -13.924 11.267 0.712 1.00 48.94 67 MET A N 1
ATOM 477 C CA . MET A 1 67 ? -13.304 11.213 -0.607 1.00 48.94 67 MET A CA 1
ATOM 478 C C . MET A 1 67 ? -14.048 12.116 -1.601 1.00 48.94 67 MET A C 1
ATOM 480 O O . MET A 1 67 ? -15.109 11.766 -2.118 1.00 48.94 67 MET A O 1
ATOM 484 N N . THR A 1 68 ? -13.481 13.290 -1.876 1.00 43.12 68 THR A N 1
ATOM 485 C CA . THR A 1 68 ? -14.022 14.238 -2.856 1.00 43.12 68 THR A CA 1
ATOM 486 C C . THR A 1 68 ? -13.310 14.025 -4.185 1.00 43.12 68 THR A C 1
ATOM 488 O O . THR A 1 68 ? -12.175 14.452 -4.365 1.00 43.12 68 THR A O 1
ATOM 491 N N . ALA A 1 69 ? -13.976 13.336 -5.107 1.00 39.31 69 ALA A N 1
ATOM 492 C CA . ALA A 1 69 ? -13.402 12.947 -6.388 1.00 39.31 69 ALA A CA 1
ATOM 493 C C . ALA A 1 69 ? -13.209 14.135 -7.351 1.00 39.31 69 ALA A C 1
ATOM 495 O O . ALA A 1 69 ? -14.145 14.889 -7.613 1.00 39.31 69 ALA A O 1
ATOM 496 N N . ASN A 1 70 ? -12.031 14.231 -7.968 1.00 40.00 70 ASN A N 1
ATOM 497 C CA . ASN A 1 70 ? -11.871 14.762 -9.323 1.00 40.00 70 ASN A CA 1
ATOM 498 C C . ASN A 1 70 ? -10.909 13.963 -10.251 1.00 40.00 70 ASN A C 1
ATOM 500 O O . ASN A 1 70 ? -11.018 14.117 -11.461 1.00 40.00 70 ASN A O 1
ATOM 504 N N . ASN A 1 71 ? -9.963 13.111 -9.824 1.00 40.69 71 ASN A N 1
ATOM 505 C CA . ASN A 1 71 ? -10.068 12.043 -8.823 1.00 40.69 71 ASN A CA 1
ATOM 506 C C . ASN A 1 71 ? -10.660 10.782 -9.460 1.00 40.69 71 ASN A C 1
ATOM 508 O O . ASN A 1 71 ? -11.869 10.588 -9.367 1.00 40.69 71 ASN A O 1
ATOM 512 N N . GLY A 1 72 ? -9.853 9.898 -10.049 1.00 42.22 72 GLY A N 1
ATOM 513 C CA . GLY A 1 72 ? -10.240 8.487 -10.108 1.00 42.22 72 GLY A CA 1
ATOM 514 C C . GLY A 1 72 ? -10.198 7.807 -8.738 1.00 42.22 72 GLY A C 1
ATOM 515 O O . GLY A 1 72 ? -10.554 6.634 -8.641 1.00 42.22 72 GLY A O 1
ATOM 516 N N . ILE A 1 73 ? -9.805 8.538 -7.687 1.00 47.47 73 ILE A N 1
ATOM 517 C CA . ILE A 1 73 ? -9.736 8.077 -6.307 1.00 47.47 73 ILE A CA 1
ATOM 518 C C . ILE A 1 73 ? -10.346 9.120 -5.337 1.00 47.47 73 ILE A C 1
ATOM 520 O O . ILE A 1 73 ? -9.911 10.260 -5.270 1.00 47.47 73 ILE A O 1
ATOM 524 N N . ALA A 1 74 ? -11.401 8.810 -4.584 1.00 46.47 74 ALA A N 1
ATOM 525 C CA . ALA A 1 74 ? -12.287 7.675 -4.803 1.00 46.47 74 ALA A CA 1
ATOM 526 C C . ALA A 1 74 ? -12.997 7.781 -6.154 1.00 46.47 74 ALA A C 1
ATOM 528 O O . ALA A 1 74 ? -13.694 8.755 -6.424 1.00 46.47 74 ALA A O 1
ATOM 529 N N . ASN A 1 75 ? -13.001 6.685 -6.901 1.00 46.75 75 ASN A N 1
ATOM 530 C CA . ASN A 1 75 ? -14.198 6.301 -7.625 1.00 46.75 75 ASN A CA 1
ATOM 531 C C . ASN A 1 75 ? -14.647 4.926 -7.131 1.00 46.75 75 ASN A C 1
ATOM 533 O O . ASN A 1 75 ? -14.305 3.882 -7.688 1.00 46.75 75 ASN A O 1
ATOM 537 N N . LEU A 1 76 ? -15.430 4.941 -6.051 1.00 53.31 76 LEU A N 1
ATOM 538 C CA . LEU A 1 76 ? -16.253 3.800 -5.682 1.00 53.31 76 LEU A CA 1
ATOM 539 C C . LEU A 1 76 ? -17.193 3.520 -6.864 1.00 53.31 76 LEU A C 1
ATOM 541 O O . LEU A 1 76 ? -18.180 4.229 -7.046 1.00 53.31 76 LEU A O 1
ATOM 545 N N . ASN A 1 77 ? -16.905 2.477 -7.650 1.00 41.41 77 ASN A N 1
ATOM 546 C CA . ASN A 1 77 ? -17.760 1.983 -8.740 1.00 41.41 77 ASN A CA 1
ATOM 547 C C . ASN A 1 77 ? -19.066 1.369 -8.176 1.00 41.41 77 ASN A C 1
ATOM 549 O O . ASN A 1 77 ? -19.307 0.168 -8.274 1.00 41.41 77 ASN A O 1
ATOM 553 N N . GLY A 1 78 ? -19.889 2.185 -7.513 1.00 45.03 78 GLY A N 1
ATOM 554 C CA . GLY A 1 78 ? -21.119 1.797 -6.814 1.00 45.03 78 GLY A CA 1
ATOM 555 C C . GLY A 1 78 ? -20.936 1.076 -5.469 1.00 45.03 78 GLY A C 1
ATOM 556 O O . GLY A 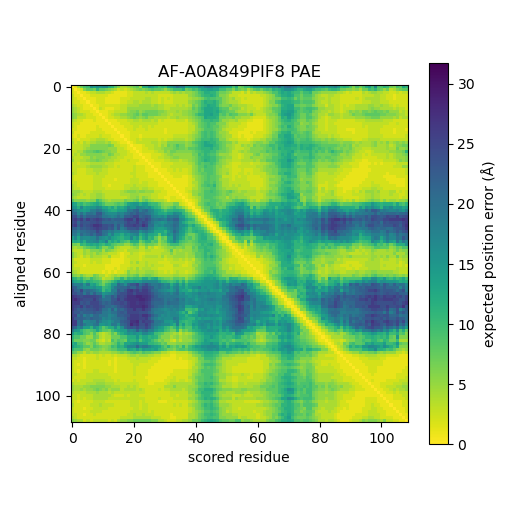1 78 ? -21.936 0.710 -4.856 1.00 45.03 78 GLY A O 1
ATOM 557 N N . GLY A 1 79 ? -19.701 0.850 -5.006 1.00 48.44 79 GLY A N 1
ATOM 558 C CA . GLY A 1 79 ? -19.413 0.201 -3.719 1.00 48.44 79 GLY A CA 1
ATOM 559 C C . GLY A 1 79 ? -19.460 1.155 -2.518 1.00 48.44 79 GLY A C 1
ATOM 560 O O . GLY A 1 79 ? -19.399 2.368 -2.682 1.00 48.44 79 GLY A O 1
ATOM 561 N N . ASN A 1 80 ? -19.505 0.606 -1.302 1.00 58.09 80 ASN A N 1
ATOM 562 C CA . ASN A 1 80 ? -19.258 1.350 -0.063 1.00 58.09 80 ASN A CA 1
ATOM 563 C C . ASN A 1 80 ? -18.012 0.763 0.606 1.00 58.09 80 ASN A C 1
ATOM 565 O O . ASN A 1 80 ? -18.055 -0.399 1.021 1.00 58.09 80 ASN A O 1
ATOM 569 N N . LEU A 1 81 ? -16.921 1.530 0.719 1.00 68.75 81 LEU A N 1
ATOM 570 C CA . LEU A 1 81 ? -15.777 1.084 1.515 1.00 68.75 81 LEU A CA 1
ATOM 571 C C . LEU A 1 81 ? -16.217 1.031 2.974 1.00 68.75 81 LEU A C 1
ATOM 573 O O . LEU A 1 81 ? -16.547 2.048 3.570 1.00 68.75 81 LEU A O 1
ATOM 577 N N . THR A 1 82 ? -16.262 -0.182 3.509 1.00 69.19 82 THR A N 1
ATOM 578 C CA . THR A 1 82 ? -16.569 -0.435 4.911 1.00 69.19 82 THR A CA 1
ATOM 579 C C . THR A 1 82 ? -15.326 -1.079 5.494 1.00 69.19 82 THR A C 1
ATOM 581 O O . THR A 1 82 ? -15.034 -2.230 5.169 1.00 69.19 82 THR A O 1
ATOM 584 N N . ILE A 1 83 ? -14.584 -0.308 6.287 1.00 76.75 83 ILE A N 1
ATOM 585 C CA . ILE A 1 83 ? -13.609 -0.862 7.230 1.00 76.75 83 ILE A CA 1
ATOM 586 C C . ILE A 1 83 ? -14.427 -1.376 8.413 1.00 76.75 83 ILE A C 1
ATOM 588 O O . ILE A 1 83 ? -15.374 -0.710 8.850 1.00 76.75 83 ILE A O 1
ATOM 592 N N . THR A 1 84 ? -14.131 -2.580 8.882 1.00 69.88 84 THR A N 1
ATOM 593 C CA . THR A 1 84 ? -14.874 -3.222 9.967 1.00 69.88 84 THR A CA 1
ATOM 594 C C . THR A 1 84 ? -14.011 -3.356 11.216 1.00 69.88 84 THR A C 1
ATOM 596 O O . THR A 1 84 ? -12.791 -3.327 11.161 1.00 69.88 84 THR A O 1
ATOM 599 N N . GLY A 1 85 ? -14.648 -3.523 12.380 1.00 68.19 85 GLY A N 1
ATOM 600 C CA . GLY A 1 85 ? -13.935 -3.977 13.588 1.00 68.19 85 GLY A CA 1
ATOM 601 C C . GLY A 1 85 ? -13.681 -5.488 13.605 1.00 68.19 85 GLY A C 1
ATOM 602 O O . GLY A 1 85 ? -13.171 -6.007 14.596 1.00 68.19 85 GLY A O 1
ATOM 603 N N . ASP A 1 86 ? -14.103 -6.173 12.541 1.00 78.56 86 ASP A N 1
ATOM 604 C CA . ASP A 1 86 ? -13.797 -7.563 12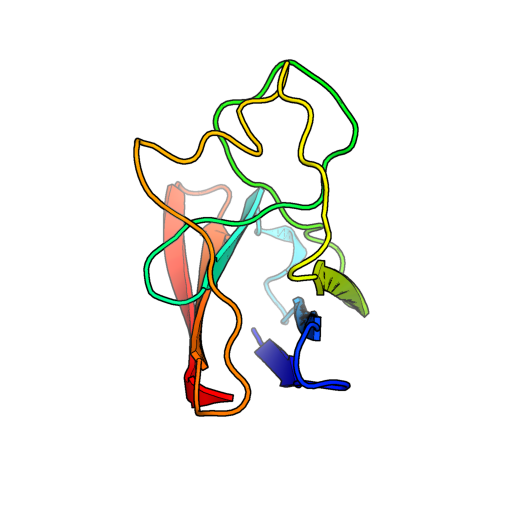.238 1.00 78.56 86 ASP A CA 1
ATOM 605 C C . ASP A 1 86 ? -12.607 -7.598 11.257 1.00 78.56 86 ASP A C 1
ATOM 607 O O . ASP A 1 86 ? -11.862 -6.629 11.143 1.00 78.56 86 ASP A O 1
ATOM 611 N N . ARG A 1 87 ? -12.395 -8.727 10.571 1.00 85.56 87 ARG A N 1
ATOM 612 C CA . ARG A 1 87 ? -11.246 -8.907 9.677 1.00 85.56 87 ARG A CA 1
ATOM 613 C C . ARG A 1 87 ? -11.513 -8.374 8.274 1.00 85.56 87 ARG A C 1
ATOM 615 O O . ARG A 1 87 ? -12.352 -8.939 7.568 1.00 85.56 87 ARG A O 1
ATOM 622 N N . ASP A 1 88 ? -10.713 -7.413 7.832 1.00 87.06 88 ASP A N 1
ATOM 623 C CA . ASP A 1 88 ? -10.781 -6.842 6.487 1.00 87.06 88 ASP A CA 1
ATOM 624 C C . ASP A 1 88 ? -9.745 -7.495 5.555 1.00 87.06 88 ASP A C 1
ATOM 626 O O . ASP A 1 88 ? -8.587 -7.711 5.917 1.00 87.06 88 ASP A O 1
ATOM 630 N N . HIS A 1 89 ? -10.153 -7.843 4.330 1.00 91.31 89 HIS A N 1
ATOM 631 C CA . HIS A 1 89 ? -9.276 -8.468 3.332 1.00 91.31 89 HIS A CA 1
ATOM 632 C C . HIS A 1 89 ? -8.441 -7.409 2.616 1.00 91.31 89 HIS A C 1
ATOM 634 O O . HIS A 1 89 ? -9.008 -6.539 1.958 1.00 91.31 89 HIS A O 1
ATOM 640 N N . VAL A 1 90 ? -7.114 -7.492 2.696 1.00 90.75 90 VAL A N 1
ATOM 641 C CA . VAL A 1 90 ? -6.193 -6.524 2.092 1.00 90.75 90 VAL A CA 1
ATOM 642 C C . VAL A 1 90 ? -5.253 -7.205 1.102 1.00 90.75 90 VAL A C 1
ATOM 644 O O . VAL A 1 90 ? -4.496 -8.115 1.450 1.00 90.75 90 VAL A O 1
ATOM 647 N N . ILE A 1 91 ? -5.283 -6.718 -0.139 1.00 91.75 91 ILE A N 1
ATOM 648 C CA . ILE A 1 91 ? -4.416 -7.152 -1.238 1.00 91.75 91 ILE A CA 1
ATOM 649 C C . ILE A 1 91 ? -3.564 -5.964 -1.683 1.00 91.75 91 ILE A C 1
ATOM 651 O O . ILE A 1 91 ? -4.070 -4.852 -1.832 1.00 91.75 91 ILE A O 1
ATOM 655 N N . VAL A 1 92 ? -2.278 -6.199 -1.938 1.00 90.38 92 VAL A N 1
ATOM 656 C CA . VAL A 1 92 ? -1.365 -5.213 -2.526 1.00 90.38 92 VAL A CA 1
ATOM 657 C C . VAL A 1 92 ? -0.739 -5.800 -3.782 1.00 90.38 92 VAL A C 1
ATOM 659 O O . VAL A 1 92 ? -0.138 -6.877 -3.746 1.00 90.38 92 VAL A O 1
ATOM 662 N N . VAL A 1 93 ? -0.870 -5.079 -4.891 1.00 90.62 93 VAL A N 1
ATOM 663 C CA . VAL A 1 93 ? -0.343 -5.449 -6.206 1.00 90.62 93 VAL A CA 1
ATOM 664 C C . VAL A 1 93 ? 0.734 -4.448 -6.602 1.00 90.62 93 VAL A C 1
ATOM 666 O O . VAL A 1 93 ? 0.510 -3.241 -6.540 1.00 90.62 93 VAL A O 1
ATOM 669 N N . ALA A 1 94 ? 1.895 -4.949 -7.017 1.00 89.38 94 ALA A N 1
ATOM 670 C CA . ALA A 1 94 ? 2.927 -4.155 -7.667 1.00 89.38 94 ALA A CA 1
ATOM 671 C C . ALA A 1 94 ? 2.857 -4.369 -9.178 1.00 89.38 94 ALA A C 1
ATOM 673 O O . ALA A 1 94 ? 2.873 -5.513 -9.642 1.00 89.38 94 ALA A O 1
ATOM 674 N N . ARG A 1 95 ? 2.824 -3.274 -9.936 1.00 90.69 95 ARG A N 1
ATOM 675 C CA . ARG A 1 95 ? 3.015 -3.285 -11.385 1.00 90.69 95 ARG A CA 1
ATOM 676 C C . ARG A 1 95 ? 4.403 -2.760 -11.721 1.00 90.69 95 ARG A C 1
ATOM 678 O O . ARG A 1 95 ? 4.852 -1.755 -11.170 1.00 90.69 95 ARG A O 1
ATOM 685 N N . PHE A 1 96 ? 5.078 -3.448 -12.628 1.00 90.31 96 PHE A N 1
ATOM 686 C CA . PHE A 1 96 ? 6.434 -3.144 -13.064 1.00 90.31 96 PHE A CA 1
ATOM 687 C C . PHE A 1 96 ? 6.456 -2.390 -14.399 1.00 90.31 96 PHE A C 1
ATOM 689 O O . PHE A 1 96 ? 5.521 -2.472 -15.193 1.00 90.31 96 PHE A O 1
ATOM 696 N N . VAL A 1 97 ? 7.570 -1.711 -14.681 1.00 90.00 97 VAL A N 1
ATOM 697 C CA . VAL A 1 97 ? 7.814 -0.959 -15.932 1.00 90.00 97 VAL A CA 1
ATOM 698 C C . VAL A 1 97 ? 7.841 -1.821 -17.206 1.00 90.00 97 VAL A C 1
ATOM 700 O O . VAL A 1 97 ? 7.820 -1.283 -18.311 1.00 90.00 97 VAL A O 1
ATOM 703 N N . ASP A 1 98 ? 7.904 -3.149 -17.078 1.00 91.50 98 ASP A N 1
ATOM 704 C CA . ASP A 1 98 ? 7.761 -4.106 -18.184 1.00 91.50 98 ASP A CA 1
ATOM 705 C C . ASP A 1 98 ? 6.301 -4.551 -18.420 1.00 91.50 98 ASP A C 1
ATOM 707 O O . ASP A 1 98 ? 6.024 -5.300 -19.359 1.00 91.50 98 ASP A O 1
ATOM 711 N N . GLY A 1 99 ? 5.365 -4.068 -17.595 1.00 88.69 99 GLY A N 1
ATOM 712 C CA . GLY A 1 99 ? 3.946 -4.413 -17.618 1.00 88.69 99 GLY A CA 1
ATOM 713 C C . GLY A 1 99 ? 3.573 -5.660 -16.811 1.00 88.69 99 GLY A C 1
ATOM 714 O O . GLY A 1 99 ? 2.412 -6.064 -16.856 1.00 88.69 99 GLY A O 1
ATOM 715 N N . ALA A 1 100 ? 4.504 -6.290 -16.085 1.00 92.06 100 ALA A N 1
ATOM 716 C CA . ALA A 1 100 ? 4.175 -7.404 -15.199 1.00 92.06 100 ALA A CA 1
ATOM 717 C C . ALA A 1 100 ? 3.431 -6.925 -13.938 1.00 92.06 100 ALA A C 1
ATOM 719 O O . ALA A 1 100 ? 3.758 -5.883 -13.375 1.00 92.06 100 ALA A O 1
ATOM 720 N N . GLU A 1 101 ? 2.474 -7.719 -13.452 1.00 92.75 101 GLU A N 1
ATOM 721 C CA . GLU A 1 101 ? 1.699 -7.443 -12.232 1.00 92.75 101 GLU A CA 1
ATOM 722 C C . GLU A 1 101 ? 1.836 -8.603 -11.240 1.00 92.75 101 GLU A C 1
ATOM 724 O O . GLU A 1 101 ? 1.649 -9.768 -11.597 1.00 92.75 101 GLU A O 1
ATOM 729 N N . TRP A 1 102 ? 2.232 -8.294 -10.004 1.00 92.69 102 TRP A N 1
ATOM 730 C CA . TRP A 1 102 ? 2.560 -9.275 -8.968 1.00 92.69 102 TRP A CA 1
ATOM 731 C C . TRP A 1 102 ? 1.816 -8.929 -7.675 1.00 92.69 102 TRP A C 1
ATOM 733 O O . TRP A 1 102 ? 1.916 -7.809 -7.175 1.00 92.69 102 TRP A O 1
ATOM 743 N N . VAL A 1 103 ? 1.113 -9.900 -7.087 1.00 93.38 103 VAL A N 1
ATOM 744 C CA . VAL A 1 103 ? 0.558 -9.761 -5.731 1.00 93.38 103 VAL A CA 1
ATOM 745 C C . VAL A 1 103 ? 1.711 -9.856 -4.729 1.00 93.38 103 VAL A C 1
ATOM 747 O O . VAL A 1 103 ? 2.372 -10.890 -4.640 1.00 93.38 103 VAL A O 1
ATOM 750 N N . ILE A 1 104 ? 1.967 -8.773 -3.994 1.00 92.31 104 ILE A N 1
ATOM 751 C CA . ILE A 1 104 ? 3.060 -8.669 -3.010 1.00 92.31 104 ILE A CA 1
ATOM 752 C C . ILE A 1 104 ? 2.579 -8.752 -1.555 1.00 92.31 104 ILE A C 1
ATOM 754 O O . ILE A 1 104 ? 3.398 -8.928 -0.653 1.00 92.31 104 ILE A O 1
ATOM 758 N N . LEU A 1 105 ? 1.266 -8.653 -1.332 1.00 94.31 105 LEU A N 1
ATOM 759 C CA . LEU A 1 105 ? 0.590 -8.959 -0.073 1.00 94.31 105 LEU A CA 1
ATOM 760 C C . LEU A 1 105 ? -0.835 -9.437 -0.379 1.00 94.31 105 LEU A C 1
ATOM 762 O O . LEU A 1 105 ? -1.519 -8.840 -1.203 1.00 94.31 105 LEU A O 1
ATOM 766 N N . ASP A 1 106 ? -1.270 -10.492 0.300 1.00 95.38 106 ASP A N 1
ATOM 767 C CA . ASP A 1 106 ? -2.655 -10.968 0.344 1.00 95.38 106 ASP A CA 1
ATOM 768 C C . ASP A 1 106 ? -2.872 -11.511 1.758 1.00 95.38 106 ASP A C 1
ATOM 770 O O . ASP A 1 106 ? -2.247 -12.496 2.164 1.00 95.38 106 ASP A O 1
ATOM 774 N N . THR A 1 107 ? -3.645 -10.791 2.566 1.00 94.88 107 THR A N 1
ATOM 775 C CA . THR A 1 107 ? -3.882 -11.142 3.966 1.00 94.88 107 THR A CA 1
ATOM 776 C C . THR A 1 107 ? -5.175 -10.519 4.467 1.00 94.88 107 THR A C 1
ATOM 778 O O . THR A 1 107 ? -5.726 -9.611 3.861 1.00 94.88 107 THR A O 1
ATOM 781 N N . TYR A 1 108 ? -5.640 -10.981 5.618 1.00 93.00 108 TYR A N 1
ATOM 782 C CA . TYR A 1 108 ? -6.708 -10.328 6.359 1.00 93.00 108 TYR A CA 1
ATOM 783 C C . TYR A 1 108 ? -6.111 -9.702 7.609 1.00 93.00 108 TYR A C 1
ATOM 785 O O . TYR A 1 108 ? -5.398 -10.405 8.341 1.00 93.00 108 TYR A O 1
ATOM 793 N N . VAL A 1 109 ? -6.413 -8.426 7.828 1.00 89.12 109 VAL A N 1
ATOM 794 C CA . VAL A 1 109 ? -6.067 -7.677 9.040 1.00 89.12 109 VAL A CA 1
ATOM 795 C C . VAL A 1 109 ? -7.252 -7.711 9.996 1.00 89.12 109 VAL A C 1
ATOM 797 O O . VAL A 1 109 ? -8.374 -7.511 9.491 1.00 89.12 109 VAL A O 1
#